Protein AF-T5A4X7-F1 (afdb_monomer_lite)

Sequence (182 aa):
MADYLKQHFFHAAPRDKLKDYVDLYEPAHVEGSPFRTGLLNELYPGFKRVAAILADVGFLQHPAVGPGEIGEGEGRVREDAGGRRRGAQELVVGTFHASDILFIFYGILPNKAMQSCRTYYFNFLHNLDPNKGVGGYAEWPRWRDGNRLMWFKSAFENEIIDDDFRGGALGWLEEHGDMLRI

Structure (mmCIF, N/CA/C/O backbone):
data_AF-T5A4X7-F1
#
_entry.id   AF-T5A4X7-F1
#
loop_
_atom_site.group_PDB
_atom_site.id
_atom_site.type_symbol
_atom_site.label_atom_id
_atom_site.label_alt_id
_atom_site.label_comp_id
_atom_site.label_asym_id
_atom_site.label_entity_id
_atom_site.label_seq_id
_atom_site.pdbx_PDB_ins_code
_atom_site.Cartn_x
_atom_site.Cartn_y
_atom_site.Cartn_z
_atom_site.occupancy
_atom_site.B_iso_or_equiv
_atom_site.auth_seq_id
_atom_site.auth_comp_id
_atom_site.auth_asym_id
_atom_site.auth_atom_id
_atom_site.pdbx_PDB_model_num
ATOM 1 N N . MET A 1 1 ? -13.416 1.697 16.207 1.00 93.81 1 MET A N 1
ATOM 2 C CA . MET A 1 1 ? -13.150 1.112 14.875 1.00 93.81 1 MET A CA 1
ATOM 3 C C . MET A 1 1 ? -13.935 -0.178 14.636 1.00 93.81 1 MET A C 1
ATOM 5 O O . MET A 1 1 ? -14.651 -0.218 13.652 1.00 93.81 1 MET A O 1
ATOM 9 N N . ALA A 1 2 ? -13.901 -1.185 15.521 1.00 96.12 2 ALA A N 1
ATOM 10 C CA . ALA A 1 2 ? -14.716 -2.404 15.350 1.00 96.12 2 ALA A CA 1
ATOM 11 C C . ALA A 1 2 ? -16.221 -2.113 15.158 1.00 96.12 2 ALA A C 1
ATOM 13 O O . ALA A 1 2 ? -16.843 -2.645 14.245 1.00 96.12 2 ALA A O 1
ATOM 14 N N . ASP A 1 3 ? -16.780 -1.194 15.956 1.00 96.62 3 ASP A N 1
ATOM 15 C CA . ASP A 1 3 ? -18.170 -0.739 15.799 1.00 96.62 3 ASP A CA 1
ATOM 16 C C . ASP A 1 3 ? -18.430 -0.092 14.433 1.00 96.62 3 ASP A C 1
ATOM 18 O O . ASP A 1 3 ? -19.435 -0.383 13.798 1.00 96.62 3 ASP A O 1
ATOM 22 N N . TYR A 1 4 ? -17.490 0.721 13.943 1.00 94.56 4 TYR A N 1
ATOM 23 C CA . TYR A 1 4 ? -17.582 1.377 12.636 1.00 94.56 4 TYR A CA 1
ATOM 24 C C . TYR A 1 4 ? -17.601 0.356 11.490 1.00 94.56 4 TYR A C 1
ATOM 26 O O . TYR A 1 4 ? -18.465 0.425 10.620 1.00 94.56 4 TYR A O 1
ATOM 34 N N . LEU A 1 5 ? -16.701 -0.635 11.525 1.00 94.75 5 LEU A N 1
ATOM 35 C CA . LEU A 1 5 ? -16.682 -1.723 10.544 1.00 94.75 5 LEU A CA 1
ATOM 36 C C . LEU A 1 5 ? -17.990 -2.514 10.566 1.00 94.75 5 LEU A C 1
ATOM 38 O O . LEU A 1 5 ? -18.572 -2.751 9.513 1.00 94.75 5 LEU A O 1
ATOM 42 N N . LYS A 1 6 ? -18.501 -2.863 11.751 1.00 95.75 6 LYS A N 1
ATOM 43 C CA . LYS A 1 6 ? -19.778 -3.575 11.883 1.00 95.75 6 LYS A CA 1
ATOM 44 C C . LYS A 1 6 ? -20.955 -2.764 11.341 1.00 95.75 6 LYS A C 1
ATOM 46 O O . LYS A 1 6 ? -21.873 -3.307 10.731 1.00 95.75 6 LYS A O 1
ATOM 51 N N . GLN A 1 7 ? -20.965 -1.466 11.620 1.00 95.69 7 GLN A N 1
ATOM 52 C CA . GLN A 1 7 ? -22.105 -0.607 11.332 1.00 95.69 7 GLN A CA 1
ATOM 53 C C . GLN A 1 7 ? -22.164 -0.151 9.873 1.00 95.69 7 GLN A C 1
ATOM 55 O O . GLN A 1 7 ? -23.248 0.206 9.426 1.00 95.69 7 GLN A O 1
ATOM 60 N N . HIS A 1 8 ? -21.047 -0.166 9.140 1.00 93.19 8 HIS A N 1
ATOM 61 C CA . HIS A 1 8 ? -20.981 0.389 7.781 1.00 93.19 8 HIS A CA 1
ATOM 62 C C . HIS A 1 8 ? -20.462 -0.566 6.703 1.00 93.19 8 HIS A C 1
ATOM 64 O O . HIS A 1 8 ? -20.661 -0.273 5.530 1.00 93.19 8 HIS A O 1
ATOM 70 N N . PHE A 1 9 ? -19.802 -1.664 7.076 1.00 91.31 9 PHE A N 1
ATOM 71 C CA . PHE A 1 9 ? -19.215 -2.609 6.121 1.00 91.31 9 PHE A CA 1
ATOM 72 C C . PHE A 1 9 ? -19.712 -4.028 6.389 1.00 91.31 9 PHE A C 1
ATOM 74 O O . PHE A 1 9 ? -20.445 -4.597 5.599 1.00 91.31 9 PHE A O 1
ATOM 81 N N . PHE A 1 10 ? -19.370 -4.594 7.543 1.00 93.69 10 PHE A N 1
ATOM 82 C CA . PHE A 1 10 ? -19.556 -6.015 7.825 1.00 93.69 10 PHE A CA 1
ATOM 83 C C . PHE A 1 10 ? -20.676 -6.232 8.839 1.00 93.69 10 PHE A C 1
ATOM 85 O O . PHE A 1 10 ? -20.444 -6.592 9.997 1.00 93.69 10 PHE A O 1
ATOM 92 N N . HIS A 1 11 ? -21.916 -6.000 8.412 1.00 93.06 11 HIS A N 1
ATOM 93 C CA . HIS A 1 11 ? -23.090 -6.073 9.288 1.00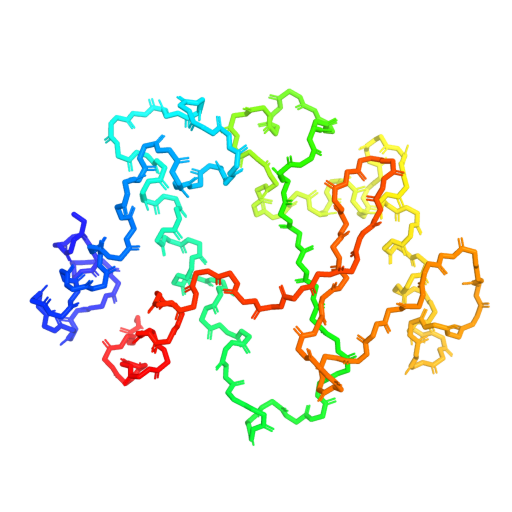 93.06 11 HIS A CA 1
ATOM 94 C C . HIS A 1 11 ? -23.240 -7.439 9.982 1.00 93.06 11 HIS A C 1
ATOM 96 O O . HIS A 1 11 ? -23.577 -7.504 11.173 1.00 93.06 11 HIS A O 1
ATOM 102 N N . ALA A 1 12 ? -22.929 -8.516 9.252 1.00 92.12 12 ALA A N 1
ATOM 103 C CA . ALA A 1 12 ? -23.010 -9.897 9.723 1.00 92.12 12 ALA A CA 1
ATOM 104 C C . ALA A 1 12 ? -21.845 -10.310 10.640 1.00 92.12 12 ALA A C 1
ATOM 106 O O . ALA A 1 12 ? -22.003 -11.239 11.432 1.00 92.12 12 ALA A O 1
ATOM 107 N N . ALA A 1 13 ? -20.701 -9.620 10.588 1.00 94.81 13 ALA A N 1
ATOM 108 C CA . ALA A 1 13 ? -19.533 -9.999 11.370 1.00 94.81 13 ALA A CA 1
ATOM 109 C C . ALA A 1 13 ? -19.761 -9.770 12.882 1.00 94.81 13 ALA A C 1
ATOM 111 O O . ALA A 1 13 ? -20.261 -8.708 13.299 1.00 94.81 13 ALA A O 1
ATOM 112 N N . PRO A 1 14 ? -19.395 -10.741 13.740 1.00 96.31 14 PRO A N 1
ATOM 113 C CA . PRO A 1 14 ? -19.364 -10.549 15.183 1.00 96.31 14 PRO A CA 1
ATOM 114 C C . PRO A 1 14 ? -18.414 -9.409 15.575 1.00 96.31 14 PRO A C 1
ATOM 116 O O . PRO A 1 14 ? -17.330 -9.242 15.013 1.00 96.31 14 PRO A O 1
ATOM 119 N N . ARG A 1 15 ? -18.832 -8.577 16.534 1.00 96.56 15 ARG A N 1
ATOM 120 C CA . ARG A 1 15 ? -18.072 -7.381 16.935 1.00 96.56 15 ARG A CA 1
ATOM 121 C C . ARG A 1 15 ? -16.721 -7.742 17.558 1.00 96.56 15 ARG A C 1
ATOM 123 O O . ARG A 1 15 ? -15.747 -7.030 17.348 1.00 96.56 15 ARG A O 1
ATOM 130 N N . ASP A 1 16 ? -16.688 -8.800 18.355 1.00 97.50 16 ASP A N 1
ATOM 131 C CA . ASP A 1 16 ? -15.488 -9.377 18.963 1.00 97.50 16 ASP A CA 1
ATOM 132 C C . ASP A 1 16 ? -14.472 -9.790 17.896 1.00 97.50 16 ASP A C 1
ATOM 134 O O . ASP A 1 16 ? -13.327 -9.361 17.966 1.00 97.50 16 ASP A O 1
ATOM 13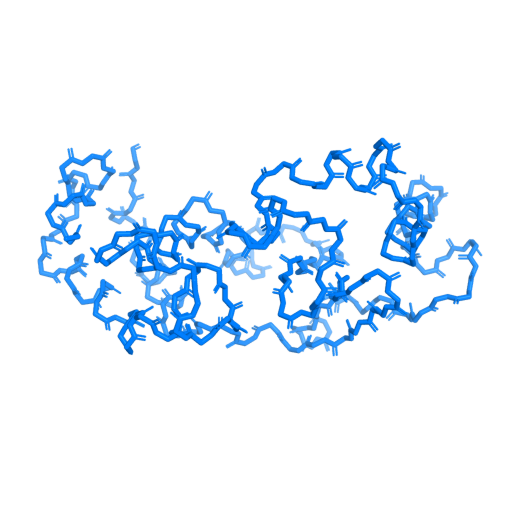8 N N . LYS A 1 17 ? -14.913 -10.464 16.830 1.00 96.44 17 LYS A N 1
ATOM 139 C CA . LYS A 1 17 ? -14.046 -10.796 15.694 1.00 96.44 17 LYS A CA 1
ATOM 140 C C . LYS A 1 17 ? -13.485 -9.556 15.005 1.00 96.44 17 LYS A C 1
ATOM 142 O O . LYS A 1 17 ? -12.284 -9.453 14.782 1.00 96.44 17 LYS A O 1
ATOM 147 N N . LEU A 1 18 ? -14.327 -8.561 14.737 1.00 96.50 18 LEU A N 1
ATOM 148 C CA . LEU A 1 18 ? -13.852 -7.292 14.179 1.00 96.50 18 LEU A CA 1
ATOM 149 C C . LEU A 1 18 ? -12.903 -6.546 15.125 1.00 96.50 18 LEU A C 1
ATOM 151 O O . LEU A 1 18 ? -12.060 -5.784 14.659 1.00 96.50 18 LEU A O 1
ATOM 155 N N . LYS A 1 19 ? -13.033 -6.732 16.442 1.00 97.31 19 LYS A N 1
ATOM 156 C CA . LYS A 1 19 ? -12.092 -6.184 17.419 1.00 97.31 19 LYS A CA 1
ATOM 157 C C . LYS A 1 19 ? -10.736 -6.883 17.315 1.00 97.31 19 LYS A C 1
ATOM 159 O O . LYS A 1 19 ? -9.743 -6.168 17.254 1.00 97.31 19 LYS A O 1
ATOM 164 N N . ASP A 1 20 ? -10.709 -8.213 17.229 1.00 96.50 20 ASP A N 1
ATOM 165 C CA . ASP A 1 20 ? -9.470 -8.984 17.048 1.00 96.50 20 ASP A CA 1
ATOM 166 C C . ASP A 1 20 ? -8.695 -8.484 15.824 1.00 96.50 20 ASP A C 1
ATOM 168 O O . ASP A 1 20 ? -7.512 -8.173 15.921 1.00 96.50 20 ASP A O 1
ATOM 172 N N . TYR A 1 21 ? -9.386 -8.293 14.697 1.00 95.50 21 TYR A N 1
ATOM 173 C CA . TYR A 1 21 ? -8.795 -7.727 13.484 1.00 95.50 21 TYR A CA 1
ATOM 174 C C . TYR A 1 21 ? -8.245 -6.314 13.687 1.00 95.50 21 TYR A C 1
ATOM 176 O O . TYR A 1 21 ? -7.117 -5.997 13.322 1.00 95.50 21 TYR A O 1
ATOM 184 N N . VAL A 1 22 ? -9.051 -5.441 14.290 1.00 96.12 22 VAL A N 1
ATOM 185 C CA . VAL A 1 22 ? -8.698 -4.042 14.540 1.00 96.12 22 VAL A CA 1
ATOM 186 C C . VAL A 1 22 ? -7.464 -3.921 15.439 1.00 96.12 22 VAL A C 1
ATOM 188 O O . VAL A 1 22 ? -6.692 -2.972 15.273 1.00 96.12 22 VAL A O 1
ATOM 191 N N . ASP A 1 23 ? -7.264 -4.847 16.375 1.00 96.31 23 ASP A N 1
ATOM 192 C CA . ASP A 1 23 ? -6.128 -4.867 17.303 1.00 96.31 23 ASP A CA 1
ATOM 193 C C . ASP A 1 23 ? -4.797 -5.247 16.629 1.00 96.31 23 ASP A C 1
ATOM 195 O O . ASP A 1 23 ? -3.742 -4.871 17.137 1.00 96.31 23 ASP A O 1
ATOM 199 N N . LEU A 1 24 ? -4.823 -5.871 15.444 1.00 95.81 24 LEU A N 1
ATOM 200 C CA . LEU A 1 24 ? -3.622 -6.185 14.647 1.00 95.81 24 LEU A CA 1
ATOM 201 C C . LEU A 1 24 ? -2.917 -4.942 14.074 1.00 95.81 24 LEU A C 1
ATOM 203 O O . LEU A 1 24 ? -1.846 -5.057 13.487 1.00 95.81 24 LEU A O 1
ATOM 207 N N . TYR A 1 25 ? -3.511 -3.757 14.235 1.00 94.88 25 TYR A N 1
ATOM 208 C CA . TYR A 1 25 ? -2.992 -2.485 13.726 1.00 94.88 25 TYR A CA 1
ATOM 209 C C . TYR A 1 25 ? -2.321 -1.621 14.802 1.00 94.88 25 TYR A C 1
ATOM 211 O O . TYR A 1 25 ? -2.130 -0.428 14.576 1.00 94.88 25 TYR A O 1
ATOM 219 N N . GLU A 1 26 ? -2.003 -2.165 15.978 1.00 93.94 26 GLU A N 1
ATOM 220 C CA . GLU A 1 26 ? -1.300 -1.429 17.036 1.00 93.94 26 GLU A CA 1
ATOM 221 C C . GLU A 1 26 ? 0.220 -1.685 17.026 1.00 93.94 26 GLU A C 1
ATOM 223 O O . GLU A 1 26 ? 0.615 -2.841 16.893 1.00 93.94 26 GLU A O 1
ATOM 228 N N . PRO A 1 27 ? 1.079 -0.662 17.252 1.00 93.44 27 PRO A N 1
ATOM 229 C CA . PRO A 1 27 ? 0.760 0.741 17.547 1.00 93.44 27 PRO A CA 1
ATOM 230 C C . PRO A 1 27 ? 0.487 1.591 16.289 1.00 93.44 27 PRO A C 1
ATOM 232 O O . PRO A 1 27 ? 1.393 2.004 15.557 1.00 93.44 27 PRO A O 1
ATOM 235 N N . ALA A 1 28 ? -0.775 1.980 16.090 1.00 89.06 28 ALA A N 1
ATOM 236 C CA . ALA A 1 28 ? -1.215 2.536 14.806 1.00 89.06 28 ALA A CA 1
ATOM 237 C C . ALA A 1 28 ? -0.646 3.926 14.471 1.00 89.06 28 ALA A C 1
ATOM 239 O O . ALA A 1 28 ? -0.495 4.286 13.305 1.00 89.06 28 ALA A O 1
ATOM 240 N N . HIS A 1 29 ? -0.326 4.717 15.494 1.00 87.62 29 HIS A N 1
ATOM 241 C CA . HIS A 1 29 ? 0.199 6.077 15.346 1.00 87.62 29 HIS A CA 1
ATOM 242 C C . HIS A 1 29 ? 1.609 6.107 14.725 1.00 87.62 29 HIS A C 1
ATOM 244 O O . HIS A 1 29 ? 2.022 7.123 14.170 1.00 87.62 29 HIS A O 1
ATOM 250 N N . VAL A 1 30 ? 2.342 4.988 14.766 1.00 89.94 30 VAL A N 1
ATOM 251 C CA . VAL A 1 30 ? 3.646 4.831 14.099 1.00 89.94 30 VAL A CA 1
ATOM 252 C C . VAL A 1 30 ? 3.511 3.959 12.852 1.00 89.94 30 VAL A C 1
ATOM 254 O O . VAL A 1 30 ? 4.053 4.313 11.802 1.00 89.94 30 VAL A O 1
ATOM 257 N N . GLU A 1 31 ? 2.749 2.867 12.943 1.00 90.12 31 GLU A N 1
ATOM 258 C CA . GLU A 1 31 ? 2.715 1.807 11.925 1.00 90.12 31 GLU A CA 1
ATOM 259 C C . GLU A 1 31 ? 1.561 1.910 10.919 1.00 90.12 31 GLU A C 1
ATOM 261 O O . GLU A 1 31 ? 1.569 1.210 9.910 1.00 90.12 31 GLU A O 1
ATOM 266 N N . GLY A 1 32 ? 0.581 2.788 11.144 1.00 91.44 32 GLY A N 1
ATOM 267 C CA . GLY A 1 32 ? -0.559 2.964 10.242 1.00 91.44 32 GLY A CA 1
ATOM 268 C C . GLY A 1 32 ? -0.226 3.720 8.949 1.00 91.44 32 GLY A C 1
ATOM 269 O O . GLY A 1 32 ? 0.911 4.133 8.717 1.00 91.44 32 GLY A O 1
ATOM 270 N N . SER A 1 33 ? -1.243 3.936 8.110 1.00 92.25 33 SER A N 1
ATOM 271 C CA . SER A 1 33 ? -1.107 4.572 6.794 1.00 92.25 33 SER A CA 1
ATOM 272 C C . SER A 1 33 ? -1.259 6.101 6.875 1.00 92.25 33 SER A C 1
ATOM 274 O O . SER A 1 33 ? -2.228 6.549 7.478 1.00 92.25 33 SER A O 1
ATOM 276 N N . PRO A 1 34 ? -0.385 6.930 6.273 1.00 92.06 34 PRO A N 1
ATOM 277 C CA . PRO A 1 34 ? 0.691 6.558 5.356 1.00 92.06 34 PRO A CA 1
ATOM 278 C C . PRO A 1 34 ? 1.802 5.754 6.032 1.00 92.06 34 PRO A C 1
ATOM 280 O O . PRO A 1 34 ? 2.338 6.150 7.067 1.00 92.06 34 PRO A O 1
ATOM 283 N N . PHE A 1 35 ? 2.128 4.602 5.447 1.00 89.25 35 PHE A N 1
ATOM 284 C CA . PHE A 1 35 ? 3.064 3.657 6.044 1.00 89.25 35 PHE A CA 1
ATOM 285 C C . PHE A 1 35 ? 4.487 4.220 6.048 1.00 89.25 35 PHE A C 1
ATOM 287 O O . PHE A 1 35 ? 4.869 5.005 5.182 1.00 89.25 35 PHE A O 1
ATOM 294 N N . ARG A 1 36 ? 5.302 3.781 7.016 1.00 86.75 36 ARG A N 1
ATOM 295 C CA . ARG A 1 36 ? 6.724 4.163 7.134 1.00 86.75 36 ARG A CA 1
ATOM 296 C C . ARG A 1 36 ? 6.954 5.684 7.267 1.00 86.75 36 ARG A C 1
ATOM 298 O O . ARG A 1 36 ? 8.029 6.175 6.934 1.00 86.75 36 ARG A O 1
ATOM 305 N N . THR A 1 37 ? 5.985 6.429 7.814 1.00 88.38 37 THR A N 1
ATOM 306 C CA . THR A 1 37 ? 6.128 7.868 8.134 1.00 88.38 37 THR A CA 1
ATOM 307 C C . THR A 1 37 ? 6.381 8.164 9.614 1.00 88.38 37 THR A C 1
ATOM 309 O O . THR A 1 37 ? 6.500 9.329 9.999 1.00 88.38 37 THR A O 1
ATOM 312 N N . GLY A 1 38 ? 6.474 7.133 10.460 1.00 88.25 38 GLY A N 1
ATOM 313 C CA . GLY A 1 38 ? 6.608 7.303 11.906 1.00 88.25 38 GLY A CA 1
ATOM 314 C C . GLY A 1 38 ? 5.447 8.121 12.475 1.00 88.25 38 GLY A C 1
ATOM 315 O O . GLY A 1 38 ? 4.303 7.907 12.094 1.00 88.25 38 GLY A O 1
ATOM 316 N N . LEU A 1 39 ? 5.739 9.098 13.335 1.00 90.81 39 LEU A N 1
ATOM 317 C CA . LEU A 1 39 ? 4.729 9.970 13.958 1.00 90.81 39 LEU A CA 1
ATOM 318 C C . LEU A 1 39 ? 4.125 11.028 13.014 1.00 90.81 39 LEU A C 1
ATOM 320 O O . LEU A 1 39 ? 3.265 11.803 13.427 1.00 90.81 39 LEU A O 1
ATOM 324 N N . LEU A 1 40 ? 4.597 11.122 11.769 1.00 89.69 40 LEU A N 1
ATOM 325 C CA . LEU A 1 40 ? 4.086 12.102 10.814 1.00 89.69 40 LEU A CA 1
ATOM 326 C C . LEU A 1 40 ? 2.759 11.636 10.207 1.00 89.69 40 LEU A C 1
ATOM 328 O O . LEU A 1 40 ? 2.541 10.438 10.010 1.00 89.69 40 LEU A O 1
ATOM 332 N N . ASN A 1 41 ? 1.947 12.614 9.799 1.00 89.06 41 ASN A N 1
ATOM 333 C CA . ASN A 1 41 ? 0.707 12.442 9.032 1.00 89.06 41 ASN A CA 1
ATOM 334 C C . ASN A 1 41 ? -0.479 11.852 9.804 1.00 89.06 41 ASN A C 1
ATOM 336 O O . ASN A 1 41 ? -1.399 11.306 9.204 1.00 89.06 41 ASN A O 1
ATOM 340 N N . GLU A 1 42 ? -0.504 12.023 11.123 1.00 90.69 42 GLU A N 1
ATOM 341 C CA . GLU A 1 42 ? -1.692 11.784 11.944 1.00 90.69 42 GLU A CA 1
ATOM 342 C C . GLU A 1 42 ? -2.654 12.986 11.826 1.00 90.69 42 GLU A C 1
ATOM 344 O O . GLU A 1 42 ? -2.574 13.936 12.602 1.00 90.69 42 GLU A O 1
ATOM 349 N N . LEU A 1 43 ? -3.540 12.987 10.821 1.00 90.75 43 LEU A N 1
ATOM 350 C CA . LEU A 1 43 ? -4.460 14.115 10.572 1.00 90.75 43 LEU A CA 1
ATOM 351 C C . LEU A 1 43 ? -5.419 14.397 11.739 1.00 90.75 43 LEU A C 1
ATOM 353 O O . LEU A 1 43 ? -5.789 15.542 11.991 1.00 90.75 43 LEU A O 1
ATOM 357 N N . TYR A 1 44 ? -5.826 13.342 12.435 1.00 92.25 44 TYR A N 1
ATOM 358 C CA . TYR A 1 44 ? -6.597 13.357 13.672 1.00 92.25 44 TYR A CA 1
ATOM 359 C C . TYR A 1 44 ? -6.262 12.081 14.457 1.00 92.25 44 TYR A C 1
ATOM 361 O O . TYR A 1 44 ? -5.807 11.118 13.840 1.00 92.25 44 TYR A O 1
ATOM 369 N N . PRO A 1 45 ? -6.503 12.017 15.781 1.00 93.56 45 PRO A N 1
ATOM 370 C CA . PRO A 1 45 ? -6.201 10.823 16.569 1.00 93.56 45 PRO A CA 1
ATOM 371 C C . PRO A 1 45 ? -6.883 9.559 16.014 1.00 93.56 45 PRO A C 1
ATOM 373 O O . PRO A 1 45 ? -8.109 9.449 16.021 1.00 93.56 45 PRO A O 1
ATOM 376 N N . GLY A 1 46 ? -6.087 8.600 15.542 1.00 92.62 46 GLY A N 1
ATOM 377 C CA . GLY A 1 46 ? -6.538 7.347 14.937 1.00 92.62 46 GLY A CA 1
ATOM 378 C C . GLY A 1 46 ? -6.649 7.375 13.409 1.00 92.62 46 GLY A C 1
ATOM 379 O O . GLY A 1 46 ? -7.029 6.355 12.830 1.00 92.62 46 GLY A O 1
ATOM 380 N N . PHE A 1 47 ? -6.315 8.485 12.742 1.00 94.00 47 PHE A N 1
ATOM 381 C CA . PHE A 1 47 ? -6.351 8.604 11.282 1.00 94.00 47 PHE A CA 1
ATOM 382 C C . PHE A 1 47 ? -5.543 7.494 10.617 1.00 94.00 47 PHE A C 1
ATOM 384 O O . PHE A 1 47 ? -6.069 6.784 9.757 1.00 94.00 47 PHE A O 1
ATOM 391 N N . LYS A 1 48 ? -4.300 7.282 11.065 1.00 94.44 48 LYS A N 1
ATOM 392 C CA . LYS A 1 48 ? -3.417 6.307 10.424 1.00 94.44 48 LYS A CA 1
ATOM 393 C C . LYS A 1 48 ? -3.918 4.873 10.555 1.00 94.44 48 LYS A C 1
ATOM 395 O O . LYS A 1 48 ? -3.759 4.067 9.635 1.00 94.44 48 LYS A O 1
ATOM 400 N N . ARG A 1 49 ? -4.581 4.570 11.675 1.00 95.44 49 ARG A N 1
ATOM 401 C CA . ARG A 1 49 ? -5.243 3.283 11.916 1.00 95.44 49 ARG A CA 1
ATOM 402 C C . ARG A 1 49 ? -6.387 3.056 10.940 1.00 95.44 49 ARG A C 1
ATOM 404 O O . ARG A 1 49 ? -6.455 2.013 10.300 1.00 95.44 49 ARG A O 1
ATOM 411 N N . VAL A 1 50 ? -7.287 4.034 10.837 1.00 95.06 50 VAL A N 1
ATOM 412 C CA . VAL A 1 50 ? -8.461 3.957 9.958 1.00 95.06 50 VAL A CA 1
ATOM 413 C C . VAL A 1 50 ? -8.012 3.814 8.506 1.00 95.06 50 VAL A C 1
ATOM 415 O O . VAL A 1 50 ? -8.501 2.930 7.812 1.00 95.06 50 VAL A O 1
ATOM 418 N N . ALA A 1 51 ? -7.041 4.620 8.070 1.00 94.00 51 ALA A N 1
ATOM 419 C CA . ALA A 1 51 ? -6.503 4.559 6.716 1.00 94.00 51 ALA A CA 1
ATOM 420 C C . ALA A 1 51 ? -5.877 3.192 6.392 1.00 94.00 51 ALA A C 1
ATOM 422 O O . ALA A 1 51 ? -6.141 2.650 5.322 1.00 94.00 51 ALA A O 1
ATOM 423 N N . ALA A 1 52 ? -5.095 2.609 7.311 1.00 93.75 52 ALA A N 1
ATOM 424 C CA . ALA A 1 52 ? -4.506 1.281 7.119 1.00 93.75 52 ALA A CA 1
ATOM 425 C C . ALA A 1 52 ? -5.577 0.184 7.016 1.00 93.75 52 ALA A C 1
ATOM 427 O O . ALA A 1 52 ? -5.559 -0.604 6.076 1.00 93.75 52 ALA A O 1
ATOM 428 N N . ILE A 1 53 ? -6.545 0.178 7.938 1.00 94.19 53 ILE A N 1
ATOM 429 C CA . ILE A 1 53 ? -7.616 -0.825 7.966 1.00 94.19 53 ILE A CA 1
ATOM 430 C C . ILE A 1 53 ? -8.486 -0.755 6.709 1.00 94.19 53 ILE A C 1
ATOM 432 O O . ILE A 1 53 ? -8.803 -1.789 6.129 1.00 94.19 53 ILE A O 1
ATOM 436 N N . LEU A 1 54 ? -8.892 0.449 6.291 1.00 91.69 54 LEU A N 1
ATOM 437 C CA . LEU A 1 54 ? -9.738 0.619 5.109 1.00 91.69 54 LEU A CA 1
ATOM 438 C C . LEU A 1 54 ? -8.992 0.279 3.816 1.00 91.69 54 LEU A C 1
ATOM 440 O O . LEU A 1 54 ? -9.601 -0.275 2.905 1.00 91.69 54 LEU A O 1
ATOM 444 N N . ALA A 1 55 ? -7.690 0.574 3.737 1.00 88.50 55 ALA A N 1
ATOM 445 C CA . ALA A 1 55 ? -6.867 0.161 2.606 1.00 88.50 55 ALA A CA 1
ATOM 446 C C . ALA A 1 55 ? -6.767 -1.368 2.519 1.00 88.50 55 ALA A C 1
ATOM 448 O O . ALA A 1 55 ? -6.957 -1.933 1.441 1.00 88.50 55 ALA A O 1
ATOM 449 N N . ASP A 1 56 ? -6.525 -2.035 3.650 1.00 88.25 56 ASP A N 1
ATOM 450 C CA . ASP A 1 56 ? -6.387 -3.486 3.669 1.00 88.25 56 ASP A CA 1
ATOM 451 C C . ASP A 1 56 ? -7.716 -4.181 3.337 1.00 88.25 56 ASP A C 1
ATOM 453 O O . ASP A 1 56 ? -7.754 -5.055 2.472 1.00 88.25 56 ASP A O 1
ATOM 457 N N . VAL A 1 57 ? -8.824 -3.712 3.923 1.00 86.06 57 VAL A N 1
ATOM 458 C CA . VAL A 1 57 ? -10.175 -4.207 3.625 1.00 86.06 57 VAL A CA 1
ATOM 459 C C . VAL A 1 57 ? -10.580 -3.971 2.169 1.00 86.06 57 VAL A C 1
ATOM 461 O O . VAL A 1 57 ? -11.072 -4.885 1.519 1.00 86.06 57 VAL A O 1
ATOM 464 N N . GLY A 1 58 ? -10.409 -2.750 1.659 1.00 80.06 58 GLY A N 1
ATOM 465 C CA . GLY A 1 58 ? -10.956 -2.359 0.358 1.00 80.06 58 GLY A CA 1
ATOM 466 C C . GLY A 1 58 ? -10.108 -2.770 -0.843 1.00 80.06 58 GLY A C 1
ATOM 467 O O . GLY A 1 58 ? -10.639 -2.878 -1.945 1.00 80.06 58 GLY A O 1
ATOM 468 N N . PHE A 1 59 ? -8.798 -2.973 -0.661 1.00 74.00 59 PHE A N 1
ATOM 469 C CA . PHE A 1 59 ? -7.875 -3.176 -1.783 1.00 74.00 59 PHE A CA 1
ATOM 470 C C . PHE A 1 59 ? -6.920 -4.357 -1.610 1.00 74.00 59 PHE A C 1
ATOM 472 O O . PHE A 1 59 ? -6.536 -4.956 -2.614 1.00 74.00 59 PHE A O 1
ATOM 479 N N . LEU A 1 60 ? -6.543 -4.732 -0.383 1.00 64.69 60 LEU A N 1
ATOM 480 C CA . LEU A 1 60 ? -5.582 -5.824 -0.160 1.00 64.69 60 LEU A CA 1
ATOM 481 C C . LEU A 1 60 ? -6.228 -7.163 0.215 1.00 64.69 60 LEU A C 1
ATOM 483 O O . LEU A 1 60 ? -5.528 -8.171 0.204 1.00 64.69 60 LEU A O 1
ATOM 487 N N . GLN A 1 61 ? -7.549 -7.217 0.419 1.00 54.75 61 GLN A N 1
ATOM 488 C CA . GLN A 1 61 ? -8.295 -8.487 0.455 1.00 54.75 61 GLN A CA 1
ATOM 489 C C . GLN A 1 61 ? -8.260 -9.232 -0.888 1.00 54.75 61 GLN A C 1
ATOM 491 O O . GLN A 1 61 ? -8.374 -10.452 -0.921 1.00 54.75 61 GLN A O 1
ATOM 496 N N . HIS A 1 62 ? -8.096 -8.521 -2.008 1.00 47.59 62 HIS A N 1
ATOM 497 C CA . HIS A 1 62 ? -8.288 -9.098 -3.340 1.00 47.59 62 HIS A CA 1
ATOM 498 C C . HIS A 1 62 ? -7.062 -9.761 -3.986 1.00 47.59 62 HIS A C 1
ATOM 500 O O . HIS A 1 62 ? -7.269 -10.668 -4.790 1.00 47.59 62 HIS A O 1
ATOM 506 N N . PRO A 1 63 ? -5.802 -9.417 -3.661 1.00 48.84 63 PRO A N 1
ATOM 507 C CA . PRO A 1 63 ? -4.682 -10.247 -4.073 1.00 48.84 63 PRO A CA 1
ATOM 508 C C . PRO A 1 63 ? -4.481 -11.460 -3.155 1.00 48.84 63 PRO A C 1
ATOM 510 O O . PRO A 1 63 ? -3.980 -12.458 -3.633 1.00 48.84 63 PRO A O 1
ATOM 513 N N . ALA A 1 64 ? -4.907 -11.462 -1.891 1.00 42.31 64 ALA A N 1
ATOM 514 C CA . ALA A 1 64 ? -4.718 -12.586 -0.955 1.00 42.31 64 ALA A CA 1
ATOM 515 C C . ALA A 1 64 ? -5.602 -13.831 -1.228 1.00 42.31 64 ALA A C 1
ATOM 517 O O . ALA A 1 64 ? -5.557 -14.819 -0.502 1.00 42.31 64 ALA A O 1
ATOM 518 N N . VAL A 1 65 ? -6.386 -13.830 -2.309 1.00 38.88 65 VAL A N 1
ATOM 519 C CA . VAL A 1 65 ? -7.032 -15.051 -2.793 1.00 38.88 65 VAL A CA 1
ATOM 520 C C . VAL A 1 65 ? -5.924 -16.021 -3.204 1.00 38.88 65 VAL A C 1
ATOM 522 O O . VAL A 1 65 ? -5.084 -15.700 -4.047 1.00 38.88 65 VAL A O 1
ATOM 525 N N . GLY A 1 66 ? -5.869 -17.178 -2.546 1.00 36.41 66 GLY A 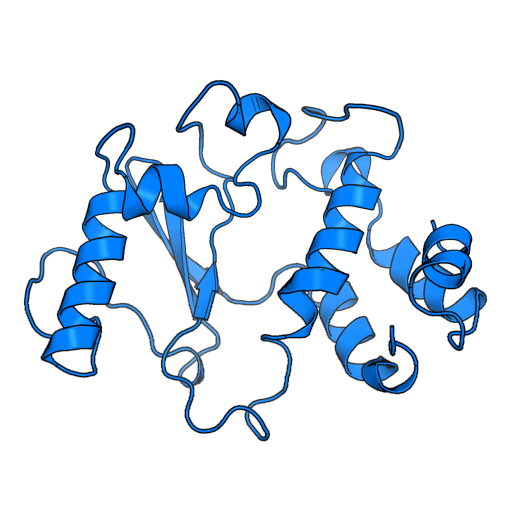N 1
ATOM 526 C CA . GLY A 1 66 ? -4.798 -18.149 -2.724 1.00 36.41 66 GLY A CA 1
ATOM 527 C C . GLY A 1 66 ? -4.569 -18.546 -4.193 1.00 36.41 66 GLY A C 1
ATOM 528 O O . GLY A 1 66 ? -5.434 -18.344 -5.051 1.00 36.41 66 GLY A O 1
ATOM 529 N N . PRO A 1 67 ? -3.426 -19.184 -4.500 1.00 40.12 67 PRO A N 1
ATOM 530 C CA . PRO A 1 67 ? -3.041 -19.587 -5.859 1.00 40.12 67 PRO A CA 1
ATOM 531 C C . PRO A 1 67 ? -4.048 -20.497 -6.601 1.00 40.12 67 PRO A C 1
ATOM 533 O O . PRO A 1 67 ? -3.810 -20.833 -7.756 1.00 40.12 67 PRO A O 1
ATOM 536 N N . GLY A 1 68 ? -5.147 -20.915 -5.960 1.00 36.03 68 GLY A N 1
ATOM 537 C CA . GLY A 1 68 ? -6.179 -21.779 -6.533 1.00 36.03 68 GLY A CA 1
ATOM 538 C C . GLY A 1 68 ? -7.333 -21.075 -7.259 1.00 36.03 68 GLY A C 1
ATOM 539 O O . GLY A 1 68 ? -7.967 -21.727 -8.083 1.00 36.03 68 GLY A O 1
ATOM 540 N N . GLU A 1 69 ? -7.621 -19.791 -7.000 1.00 42.94 69 GLU A N 1
ATOM 541 C CA . GLU A 1 69 ? -8.805 -19.119 -7.59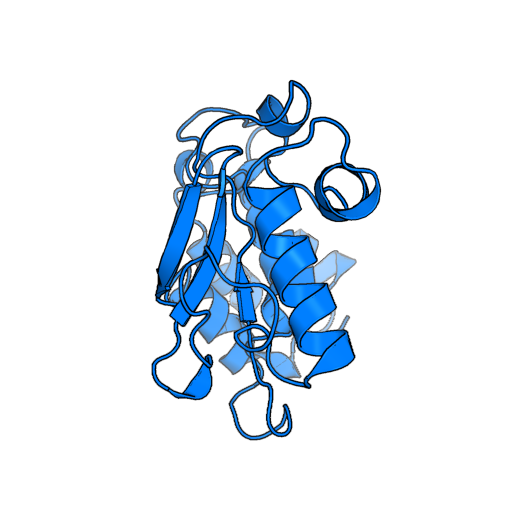1 1.00 42.94 69 GLU A CA 1
ATOM 542 C C . GLU A 1 69 ? -8.462 -17.979 -8.562 1.00 42.94 69 GLU A C 1
ATOM 544 O O . GLU A 1 69 ? -9.221 -17.703 -9.491 1.00 42.94 69 GLU A O 1
ATOM 549 N N . ILE A 1 70 ? -7.288 -17.360 -8.421 1.00 44.34 70 ILE A N 1
ATOM 550 C CA . ILE A 1 70 ? -6.709 -16.489 -9.449 1.00 44.34 70 ILE A CA 1
ATOM 551 C C . ILE A 1 70 ? -5.935 -17.364 -10.430 1.00 44.34 70 ILE A C 1
ATOM 553 O O . ILE A 1 70 ? -4.773 -17.699 -10.203 1.00 44.34 70 ILE A O 1
ATOM 557 N N . GLY A 1 71 ? -6.599 -17.759 -11.517 1.00 38.59 71 GLY A N 1
ATOM 558 C CA . GLY A 1 71 ? -5.949 -18.439 -12.632 1.00 38.59 71 GLY A CA 1
ATOM 559 C C . GLY A 1 71 ? -4.660 -17.716 -13.030 1.00 38.59 71 GLY A C 1
ATOM 560 O O . GLY A 1 71 ? -4.682 -16.521 -13.297 1.00 38.59 71 GLY A O 1
ATOM 561 N N . GLU A 1 72 ? -3.546 -18.448 -13.009 1.00 39.91 72 GLU A N 1
ATOM 562 C CA . GLU A 1 72 ? -2.286 -18.134 -13.699 1.00 39.91 72 GLU A CA 1
ATOM 563 C C . GLU A 1 72 ? -1.826 -16.655 -13.662 1.00 39.91 72 GLU A C 1
ATOM 565 O O . GLU A 1 72 ? -1.345 -16.122 -14.656 1.00 39.91 72 GLU A O 1
ATOM 570 N N . GLY A 1 73 ? -1.955 -15.961 -12.525 1.00 41.62 73 GLY A N 1
ATOM 571 C CA . GLY A 1 73 ? -1.589 -14.541 -12.420 1.00 41.62 73 GLY A CA 1
ATOM 572 C C . GLY A 1 73 ? -0.075 -14.289 -12.506 1.00 41.62 73 GLY A C 1
ATOM 573 O O . GLY A 1 73 ? 0.690 -14.757 -11.660 1.00 41.62 73 GLY A O 1
ATOM 574 N N . GLU A 1 74 ? 0.363 -13.512 -13.503 1.00 46.00 74 GLU A N 1
ATOM 575 C CA . GLU A 1 74 ? 1.783 -13.310 -13.853 1.00 46.00 74 GLU A CA 1
ATOM 576 C C . GLU A 1 74 ? 2.520 -12.183 -13.104 1.00 46.00 74 GLU A C 1
ATOM 578 O O . GLU A 1 74 ? 3.729 -12.026 -13.274 1.00 46.00 74 GLU A O 1
ATOM 583 N N . GLY A 1 75 ? 1.882 -11.434 -12.205 1.00 45.25 75 GLY A N 1
ATOM 584 C CA . GLY A 1 75 ? 2.608 -10.425 -11.432 1.00 45.25 75 GLY A CA 1
ATOM 585 C C . GLY A 1 75 ? 1.744 -9.671 -10.438 1.00 45.25 75 GLY A C 1
ATOM 586 O O . GLY A 1 75 ? 0.628 -9.265 -10.748 1.00 45.25 75 GLY A O 1
ATOM 587 N N . ARG A 1 76 ? 2.286 -9.453 -9.239 1.00 50.59 76 ARG A N 1
ATOM 588 C CA . ARG A 1 76 ? 1.738 -8.512 -8.260 1.00 50.59 76 ARG A CA 1
ATOM 589 C C . ARG A 1 76 ? 2.641 -7.283 -8.172 1.00 50.59 76 ARG A C 1
ATOM 591 O O . ARG A 1 76 ? 3.868 -7.393 -8.253 1.00 50.59 76 ARG A O 1
ATOM 598 N N . VAL A 1 77 ? 2.019 -6.118 -8.009 1.00 47.81 77 VAL A N 1
ATOM 599 C CA . VAL A 1 77 ? 2.690 -4.824 -7.833 1.00 47.81 77 VAL A CA 1
ATOM 600 C C . VAL A 1 77 ? 2.450 -4.341 -6.415 1.00 47.81 77 VAL A C 1
ATOM 602 O O . VAL A 1 77 ? 1.312 -4.354 -5.950 1.00 47.81 77 VAL A O 1
ATOM 605 N N . ARG A 1 78 ? 3.498 -3.833 -5.762 1.00 45.91 78 ARG A N 1
ATOM 606 C CA . ARG A 1 78 ? 3.329 -2.956 -4.603 1.00 45.91 78 ARG A CA 1
ATOM 607 C C . ARG A 1 78 ? 3.662 -1.534 -5.004 1.00 45.91 78 ARG A C 1
ATOM 609 O O . ARG A 1 78 ? 4.779 -1.239 -5.425 1.00 45.91 78 ARG A O 1
ATOM 616 N N . GLU A 1 79 ? 2.729 -0.629 -4.769 1.00 49.22 79 GLU A N 1
ATOM 617 C CA . GLU A 1 79 ? 3.018 0.797 -4.729 1.00 49.22 79 GLU A CA 1
ATOM 618 C C . GLU A 1 79 ? 2.866 1.269 -3.289 1.00 49.22 79 GLU A C 1
ATOM 620 O O . GLU A 1 79 ? 1.766 1.475 -2.794 1.00 49.22 79 GLU A O 1
ATOM 625 N N . ASP A 1 80 ? 3.976 1.390 -2.569 1.00 48.50 80 ASP A N 1
ATOM 626 C CA . ASP A 1 80 ? 3.940 1.848 -1.181 1.00 48.50 80 ASP A CA 1
ATOM 627 C C . ASP A 1 80 ? 5.043 2.893 -0.968 1.00 48.50 80 ASP A C 1
ATOM 629 O O . ASP A 1 80 ? 6.225 2.565 -0.973 1.00 48.50 80 ASP A O 1
ATOM 633 N N . ALA A 1 81 ? 4.719 4.179 -0.831 1.00 37.41 81 ALA A N 1
ATOM 634 C CA . ALA A 1 81 ? 5.741 5.208 -0.615 1.00 37.41 81 ALA A CA 1
ATOM 635 C C . ALA A 1 81 ? 6.236 5.203 0.837 1.00 37.41 81 ALA A C 1
ATOM 637 O O . ALA A 1 81 ? 5.862 6.038 1.649 1.00 37.41 81 ALA A O 1
ATOM 638 N N . GLY A 1 82 ? 7.172 4.306 1.132 1.00 34.78 82 GLY A N 1
ATOM 639 C CA . GLY A 1 82 ? 8.126 4.511 2.228 1.00 34.78 82 GLY A CA 1
ATOM 640 C C . GLY A 1 82 ? 9.353 5.308 1.791 1.00 34.78 82 GLY A C 1
ATOM 641 O O . GLY A 1 82 ? 10.205 5.635 2.609 1.00 34.78 82 GLY A O 1
ATOM 642 N N . GLY A 1 83 ? 9.470 5.605 0.495 1.00 37.72 83 GLY A N 1
ATOM 643 C CA . GLY A 1 83 ? 10.629 6.245 -0.109 1.00 37.72 83 GLY A CA 1
ATOM 644 C C . GLY A 1 83 ? 10.279 7.600 -0.708 1.00 37.72 83 GLY A C 1
ATOM 645 O O . GLY A 1 83 ? 9.956 7.702 -1.880 1.00 37.72 83 GLY A O 1
ATOM 646 N N . ARG A 1 84 ? 10.361 8.643 0.120 1.00 40.28 84 ARG A N 1
ATOM 647 C CA . ARG A 1 84 ? 10.541 10.065 -0.231 1.00 40.28 84 ARG A CA 1
ATOM 648 C C . ARG A 1 84 ? 9.966 10.557 -1.589 1.00 40.28 84 ARG A C 1
ATOM 650 O O . ARG A 1 84 ? 10.667 10.594 -2.592 1.00 40.28 84 ARG A O 1
ATOM 657 N N . ARG A 1 85 ? 8.767 11.151 -1.487 1.00 51.12 85 ARG A N 1
ATOM 658 C CA . ARG A 1 85 ? 8.307 12.439 -2.071 1.00 51.12 85 ARG A CA 1
ATOM 659 C C . ARG A 1 85 ? 8.363 12.601 -3.606 1.00 51.12 85 ARG A C 1
ATOM 661 O O . ARG A 1 85 ? 9.375 13.042 -4.144 1.00 51.12 85 ARG A O 1
ATOM 668 N N . ARG A 1 86 ? 7.217 12.432 -4.271 1.00 50.72 86 ARG A N 1
ATOM 669 C CA . ARG A 1 86 ? 6.889 12.928 -5.625 1.00 50.72 86 ARG A CA 1
ATOM 670 C C . ARG A 1 86 ? 6.068 14.232 -5.612 1.00 50.72 86 ARG A C 1
ATOM 672 O O . ARG A 1 86 ? 5.975 14.885 -6.644 1.00 50.72 86 ARG A O 1
ATOM 679 N N . GLY A 1 87 ? 5.537 14.681 -4.466 1.00 46.91 87 GLY A N 1
ATOM 680 C CA . GLY A 1 87 ? 4.841 15.978 -4.357 1.00 46.91 87 GLY A CA 1
ATOM 681 C C . GLY A 1 87 ? 4.381 16.368 -2.943 1.00 46.91 87 GLY A C 1
ATOM 682 O O . GLY A 1 87 ? 4.503 15.591 -2.000 1.00 46.91 87 GLY A O 1
ATOM 683 N N . ALA A 1 88 ? 3.844 17.587 -2.785 1.00 47.47 88 ALA A N 1
ATOM 684 C CA . ALA A 1 88 ? 3.366 18.117 -1.496 1.00 47.47 88 ALA A CA 1
ATOM 685 C C . ALA A 1 88 ? 2.097 17.413 -0.968 1.00 47.47 88 ALA A C 1
ATOM 687 O O . ALA A 1 88 ? 1.905 17.331 0.239 1.00 47.47 88 ALA A O 1
ATOM 688 N N . GLN A 1 89 ? 1.254 16.873 -1.854 1.00 48.75 89 GLN A N 1
ATOM 689 C CA . GLN A 1 89 ? 0.049 16.114 -1.483 1.00 48.75 89 GLN A CA 1
ATOM 690 C C . GLN A 1 89 ? 0.394 14.716 -0.938 1.00 48.75 89 GLN A C 1
ATOM 692 O O . GLN A 1 89 ? -0.158 14.299 0.078 1.00 48.75 89 GLN A O 1
ATOM 697 N N . GLU A 1 90 ? 1.392 14.039 -1.521 1.00 58.53 90 GLU A N 1
ATOM 698 C CA . GLU A 1 90 ? 1.933 12.783 -0.971 1.00 58.53 90 GLU A CA 1
ATOM 699 C C . GLU A 1 90 ? 2.576 12.977 0.410 1.00 58.53 90 GLU A C 1
ATOM 701 O O . GLU A 1 90 ? 2.727 12.016 1.163 1.00 58.53 90 GLU A O 1
ATOM 706 N N . LEU A 1 91 ? 2.939 14.216 0.768 1.00 61.72 91 LEU A N 1
ATOM 707 C CA . LEU A 1 91 ? 3.488 14.518 2.085 1.00 61.72 91 LEU A CA 1
ATOM 708 C C . LEU A 1 91 ? 2.488 14.194 3.198 1.00 61.72 91 LEU A C 1
ATOM 710 O O . LEU A 1 91 ? 2.938 13.854 4.281 1.00 61.72 91 LEU A O 1
ATOM 714 N N . VAL A 1 92 ? 1.179 14.267 2.919 1.00 69.75 92 VAL A N 1
ATOM 715 C CA . VAL A 1 92 ? 0.106 14.100 3.909 1.00 69.75 92 VAL A CA 1
ATOM 716 C C . VAL A 1 92 ? -0.578 12.736 3.801 1.00 69.75 92 VAL A C 1
ATOM 718 O O . VAL A 1 92 ? -0.847 12.118 4.824 1.00 69.75 92 VAL A O 1
ATOM 721 N N . VAL A 1 93 ? -0.841 12.243 2.585 1.00 82.06 93 VAL A N 1
ATOM 722 C CA . VAL A 1 93 ? -1.617 11.001 2.363 1.00 82.06 93 VAL A CA 1
ATOM 723 C C . VAL A 1 93 ? -0.813 9.856 1.729 1.00 82.06 93 VAL A C 1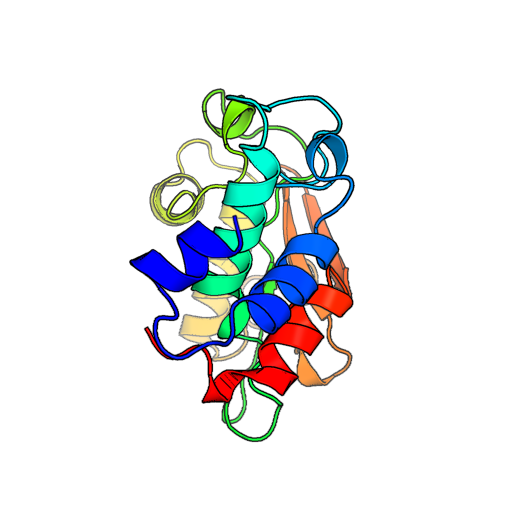
ATOM 725 O O . VAL A 1 93 ? -1.366 8.790 1.478 1.00 82.06 93 VAL A O 1
ATOM 728 N N . GLY A 1 94 ? 0.495 10.035 1.509 1.00 83.75 94 GLY A N 1
ATOM 729 C CA . GLY A 1 94 ? 1.360 9.021 0.893 1.00 83.75 94 GLY A CA 1
ATOM 730 C C . GLY A 1 94 ? 1.039 8.763 -0.585 1.00 83.75 94 GLY A C 1
ATOM 731 O O . GLY A 1 94 ? 0.490 9.633 -1.261 1.00 83.75 94 GLY A O 1
ATOM 732 N N . THR A 1 95 ? 1.376 7.566 -1.087 1.00 84.56 95 THR A N 1
ATOM 733 C CA . THR A 1 95 ? 0.868 7.062 -2.379 1.00 84.56 95 THR A CA 1
ATOM 734 C C . THR A 1 95 ? -0.598 6.687 -2.194 1.00 84.56 95 THR A C 1
ATOM 736 O O . THR A 1 95 ? -0.917 5.604 -1.708 1.00 84.56 95 THR A O 1
ATOM 739 N N . PHE A 1 96 ? -1.488 7.618 -2.511 1.00 87.62 96 PHE A N 1
ATOM 740 C CA . PHE A 1 96 ? -2.920 7.460 -2.287 1.00 87.62 96 PHE A CA 1
ATOM 741 C C . PHE A 1 96 ? -3.610 6.779 -3.478 1.00 87.62 96 PHE A C 1
ATOM 743 O O . PHE A 1 96 ? -3.056 6.672 -4.575 1.00 87.62 96 PHE A O 1
ATOM 750 N N . HIS A 1 97 ? -4.842 6.323 -3.264 1.00 89.56 97 HIS A N 1
ATOM 751 C CA . HIS A 1 97 ? -5.656 5.698 -4.303 1.00 89.56 97 HIS A CA 1
ATOM 752 C C . HIS A 1 97 ? -5.824 6.620 -5.526 1.00 89.56 97 HIS A C 1
ATOM 754 O O . HIS A 1 97 ? -6.116 7.803 -5.364 1.00 89.56 97 HIS A O 1
ATOM 760 N N . ALA A 1 98 ? -5.652 6.076 -6.734 1.00 88.19 98 ALA A N 1
ATOM 761 C CA . ALA A 1 98 ? -5.661 6.798 -8.014 1.00 88.19 98 ALA A CA 1
ATOM 762 C C . ALA A 1 98 ? -4.473 7.759 -8.261 1.00 88.19 98 ALA A C 1
ATOM 764 O O . ALA A 1 98 ? -4.473 8.509 -9.242 1.00 88.19 98 ALA A O 1
ATOM 765 N N . SER A 1 99 ? -3.440 7.760 -7.408 1.00 85.88 99 SER A N 1
ATOM 766 C CA . SER A 1 99 ? -2.228 8.565 -7.646 1.00 85.88 99 SER A CA 1
ATOM 767 C C . SER A 1 99 ? -1.408 8.082 -8.854 1.00 85.88 99 SER A C 1
ATOM 769 O O . SER A 1 99 ? -0.739 8.884 -9.511 1.00 85.88 99 SER A O 1
ATOM 771 N N . ASP A 1 100 ? -1.522 6.807 -9.215 1.00 85.12 100 ASP A N 1
ATOM 772 C CA . ASP A 1 100 ? -0.963 6.194 -10.419 1.00 85.12 100 ASP A CA 1
ATOM 773 C C . ASP A 1 100 ? -1.482 6.855 -11.707 1.00 85.12 100 ASP A C 1
ATOM 775 O O . ASP A 1 100 ? -0.715 7.072 -12.647 1.00 85.12 100 ASP A O 1
ATOM 779 N N . ILE A 1 101 ? -2.742 7.300 -11.741 1.00 88.94 101 ILE A N 1
ATOM 780 C CA . ILE A 1 101 ? -3.285 8.069 -12.872 1.00 88.94 101 ILE A CA 1
ATOM 781 C C . ILE A 1 101 ? -2.454 9.341 -13.100 1.00 88.94 101 ILE A C 1
ATOM 783 O O . ILE A 1 101 ? -2.042 9.637 -14.222 1.00 88.94 101 ILE A O 1
ATOM 787 N N . LEU A 1 102 ? -2.144 10.085 -12.039 1.00 85.81 102 LEU A N 1
ATOM 788 C CA . LEU A 1 102 ? -1.383 11.334 -12.142 1.00 85.81 102 LEU A CA 1
ATOM 789 C C . LEU A 1 102 ? 0.090 11.079 -12.483 1.00 85.81 102 LEU A C 1
ATOM 791 O O . LEU A 1 102 ? 0.638 11.690 -13.407 1.00 85.81 102 LEU A O 1
ATOM 795 N N . PHE A 1 103 ? 0.735 10.180 -11.739 1.00 84.56 103 PHE A N 1
ATOM 796 C CA . PHE A 1 103 ? 2.187 10.011 -11.785 1.00 84.56 103 PHE A CA 1
ATOM 797 C C . PHE A 1 103 ? 2.650 9.012 -12.845 1.00 84.56 103 PHE A C 1
ATOM 799 O O . PHE A 1 103 ? 3.716 9.203 -13.429 1.00 84.56 103 PHE A O 1
ATOM 806 N N . ILE A 1 104 ? 1.860 7.976 -13.129 1.00 84.75 104 ILE A N 1
ATOM 807 C CA . ILE A 1 104 ? 2.172 6.965 -14.142 1.00 84.75 104 ILE A CA 1
ATOM 808 C C . ILE A 1 104 ? 1.493 7.303 -15.465 1.00 84.75 104 ILE A C 1
ATOM 810 O O . ILE A 1 104 ? 2.191 7.347 -16.471 1.00 84.75 104 ILE A O 1
ATOM 814 N N . PHE A 1 105 ? 0.191 7.604 -15.520 1.00 86.94 105 PHE A N 1
ATOM 815 C CA . PHE A 1 105 ? -0.509 7.805 -16.806 1.00 86.94 105 PHE A CA 1
ATOM 816 C C . PHE A 1 105 ? -0.364 9.213 -17.391 1.00 86.94 105 PHE A C 1
ATOM 818 O O . PHE A 1 105 ? -0.001 9.348 -18.559 1.00 86.94 105 PHE A O 1
ATOM 825 N N . TYR A 1 106 ? -0.561 10.267 -16.601 1.00 86.88 106 TYR A N 1
ATOM 826 C CA . TYR A 1 106 ? -0.321 11.640 -17.066 1.00 86.88 106 TYR A CA 1
ATOM 827 C C . TYR A 1 106 ? 1.153 12.043 -16.993 1.00 86.88 106 TYR A C 1
ATOM 829 O O . TYR A 1 106 ? 1.578 12.951 -17.704 1.00 86.88 106 TYR A O 1
ATOM 837 N N . GLY A 1 107 ? 1.953 11.342 -16.187 1.00 80.62 107 GLY A N 1
ATOM 838 C CA . GLY A 1 107 ? 3.386 11.602 -16.071 1.00 80.62 107 GLY A CA 1
ATOM 839 C C . GLY A 1 107 ? 3.694 12.969 -15.467 1.00 80.62 107 GLY A C 1
ATOM 840 O O . GLY A 1 107 ? 4.689 13.597 -15.834 1.00 80.62 107 GLY A O 1
ATOM 841 N N . ILE A 1 108 ? 2.828 13.454 -14.570 1.00 77.06 108 ILE A N 1
ATOM 842 C CA . ILE A 1 108 ? 3.038 14.722 -13.875 1.00 77.06 108 ILE A CA 1
ATOM 843 C C . ILE A 1 108 ? 4.263 14.547 -12.968 1.00 77.06 108 ILE A C 1
ATOM 845 O O . ILE A 1 108 ? 4.215 13.852 -11.960 1.00 77.06 108 ILE A O 1
ATOM 849 N N . LEU A 1 109 ? 5.362 15.178 -13.389 1.00 78.31 109 LEU A N 1
ATOM 850 C CA . LEU A 1 109 ? 6.765 14.906 -13.041 1.00 78.31 109 LEU A CA 1
ATOM 851 C C . LEU A 1 109 ? 7.296 13.556 -13.572 1.00 78.31 109 LEU A C 1
ATOM 853 O O . LEU A 1 109 ? 7.275 12.550 -12.855 1.00 78.31 109 LEU A O 1
ATOM 857 N N . PRO A 1 110 ? 7.871 13.542 -14.793 1.00 84.88 110 PRO A N 1
ATOM 858 C CA . PRO A 1 110 ? 8.555 12.377 -15.346 1.00 84.88 110 PRO A CA 1
ATOM 859 C C . PRO A 1 110 ? 9.686 11.896 -14.435 1.00 84.88 110 PRO A C 1
ATOM 861 O O . PRO A 1 110 ? 10.579 12.661 -14.076 1.00 84.88 110 PRO A O 1
ATOM 864 N N . ASN A 1 111 ? 9.662 10.617 -14.071 1.00 86.50 111 ASN A N 1
ATOM 865 C CA . ASN A 1 111 ? 10.627 10.028 -13.144 1.00 86.50 111 ASN A CA 1
ATOM 866 C C . ASN A 1 111 ? 10.841 8.529 -13.426 1.00 86.50 111 ASN A C 1
ATOM 868 O O . ASN A 1 111 ? 10.202 7.964 -14.319 1.00 86.50 111 ASN A O 1
ATOM 872 N N . LYS A 1 112 ? 11.744 7.875 -12.683 1.00 89.44 112 LYS A N 1
ATOM 873 C CA . LYS A 1 112 ? 12.088 6.463 -12.905 1.00 89.44 112 LYS A CA 1
ATOM 874 C C . LYS A 1 112 ? 10.897 5.530 -12.693 1.00 89.44 112 LYS A C 1
ATOM 876 O O . LYS A 1 112 ? 10.718 4.621 -13.500 1.00 89.44 112 LYS A O 1
ATOM 881 N N . ALA A 1 113 ? 10.074 5.759 -11.668 1.00 86.75 113 ALA A N 1
ATOM 882 C CA . ALA A 1 113 ? 8.883 4.946 -11.421 1.00 86.75 113 ALA A CA 1
ATOM 883 C C . ALA A 1 113 ? 7.913 5.011 -12.612 1.00 86.75 113 ALA A C 1
ATOM 885 O O . ALA A 1 113 ? 7.502 3.973 -13.116 1.00 86.75 113 ALA A O 1
ATOM 886 N N . MET A 1 114 ? 7.641 6.211 -13.141 1.00 89.94 114 MET A N 1
ATOM 887 C CA . MET A 1 114 ? 6.823 6.377 -14.349 1.00 89.94 114 MET A CA 1
ATOM 888 C C . MET A 1 114 ? 7.421 5.632 -15.549 1.00 89.94 114 MET A C 1
ATOM 890 O O . MET A 1 114 ? 6.719 4.877 -16.218 1.00 89.94 114 MET A O 1
ATOM 894 N N . GLN A 1 115 ? 8.706 5.853 -15.844 1.00 93.12 115 GLN A N 1
ATOM 895 C CA . GLN A 1 115 ? 9.348 5.282 -17.033 1.00 93.12 115 GLN A CA 1
ATOM 896 C C . GLN A 1 115 ? 9.406 3.753 -16.972 1.00 93.12 115 GLN A C 1
ATOM 898 O O . GLN A 1 115 ? 9.047 3.085 -17.939 1.00 93.12 115 GLN A O 1
ATOM 903 N N . SER A 1 116 ? 9.810 3.200 -15.829 1.00 93.12 116 SER A N 1
ATOM 904 C CA . SER A 1 116 ? 9.892 1.752 -15.634 1.00 93.12 116 SER A CA 1
ATOM 905 C C . SER A 1 116 ? 8.517 1.089 -15.644 1.00 93.12 116 SER A C 1
ATOM 907 O O . SER A 1 116 ? 8.334 0.132 -16.387 1.00 93.12 116 SER A O 1
ATOM 909 N N . CYS A 1 117 ? 7.528 1.628 -14.921 1.00 92.12 117 CYS A N 1
ATOM 910 C CA . CYS A 1 117 ? 6.167 1.086 -14.904 1.00 92.12 117 CYS A CA 1
ATOM 911 C C . CYS A 1 117 ? 5.552 1.070 -16.312 1.00 92.12 117 CYS A C 1
ATOM 913 O O . CYS A 1 117 ? 5.103 0.025 -16.783 1.00 92.12 117 CYS A O 1
ATOM 915 N N . ARG A 1 118 ? 5.652 2.184 -17.054 1.00 94.06 118 ARG A N 1
ATOM 916 C CA . ARG A 1 118 ? 5.213 2.234 -18.459 1.00 94.06 118 ARG A CA 1
ATOM 917 C C . ARG A 1 118 ? 5.958 1.237 -19.340 1.00 94.06 118 ARG A C 1
ATOM 919 O O . ARG A 1 118 ? 5.337 0.620 -20.196 1.00 94.06 118 ARG A O 1
ATOM 926 N N . THR A 1 119 ? 7.265 1.073 -19.142 1.00 96.12 119 THR A N 1
ATOM 927 C CA . THR A 1 119 ? 8.065 0.111 -19.914 1.00 96.12 119 THR A CA 1
ATOM 928 C C . THR A 1 119 ? 7.568 -1.312 -19.690 1.00 96.12 119 THR A C 1
ATOM 930 O O . THR A 1 119 ? 7.322 -2.014 -20.665 1.00 96.12 119 THR A O 1
ATOM 933 N N . TYR A 1 120 ? 7.319 -1.712 -18.440 1.00 95.31 120 TYR A N 1
ATOM 934 C CA . TYR A 1 120 ? 6.740 -3.021 -18.139 1.00 95.31 120 TYR A CA 1
ATOM 935 C C . TYR A 1 120 ? 5.337 -3.190 -18.739 1.00 95.31 120 TYR A C 1
ATOM 937 O O . TYR A 1 120 ? 5.056 -4.235 -19.321 1.00 95.31 120 TYR A O 1
ATOM 945 N N . TYR A 1 121 ? 4.477 -2.165 -18.674 1.00 94.94 121 TYR A N 1
ATOM 946 C CA . TYR A 1 121 ? 3.142 -2.208 -19.287 1.00 94.94 121 TYR A CA 1
ATOM 947 C C . TYR A 1 121 ? 3.203 -2.369 -20.807 1.00 94.94 121 TYR A C 1
ATOM 949 O O . TYR A 1 121 ? 2.485 -3.198 -21.361 1.00 94.94 121 TYR A O 1
ATOM 957 N N . PHE A 1 122 ? 4.068 -1.619 -21.494 1.00 96.88 122 PHE A N 1
ATOM 958 C CA . PHE A 1 122 ? 4.223 -1.742 -22.944 1.00 96.88 122 PHE A CA 1
ATOM 959 C C . PHE A 1 122 ? 4.869 -3.069 -23.346 1.00 96.88 122 PHE A C 1
ATOM 961 O O . PHE A 1 122 ? 4.419 -3.698 -24.301 1.00 96.88 122 PHE A O 1
ATOM 968 N N . ASN A 1 123 ? 5.878 -3.532 -22.608 1.00 97.31 123 ASN A N 1
ATOM 969 C CA . ASN A 1 123 ? 6.483 -4.842 -22.830 1.00 97.31 123 ASN A CA 1
ATOM 970 C C . ASN A 1 123 ? 5.442 -5.957 -22.701 1.00 97.31 123 ASN A C 1
ATOM 972 O O . ASN A 1 123 ? 5.328 -6.785 -23.603 1.00 97.31 123 ASN A O 1
ATOM 976 N N . PHE A 1 124 ? 4.625 -5.925 -21.645 1.00 95.88 124 PHE A N 1
ATOM 977 C CA . PHE A 1 124 ? 3.539 -6.881 -21.461 1.00 95.88 124 PHE A CA 1
ATOM 978 C C . PHE A 1 124 ? 2.488 -6.784 -22.575 1.00 95.88 124 PHE A C 1
ATOM 980 O O . PHE A 1 124 ? 2.130 -7.800 -23.161 1.00 95.88 124 PHE A O 1
ATOM 987 N N . LEU A 1 125 ? 2.056 -5.574 -22.942 1.00 96.56 125 LEU A N 1
ATOM 988 C CA . LEU A 1 125 ? 1.093 -5.358 -24.027 1.00 96.56 125 LEU A CA 1
ATOM 989 C C . LEU A 1 125 ? 1.559 -5.971 -25.358 1.00 96.56 125 LEU A C 1
ATOM 991 O O . LEU A 1 125 ? 0.745 -6.504 -26.108 1.00 96.56 125 LEU A O 1
ATOM 995 N N . HIS A 1 126 ? 2.855 -5.883 -25.661 1.00 96.88 126 HIS A N 1
ATOM 996 C CA . HIS A 1 126 ? 3.409 -6.348 -26.932 1.00 96.88 126 HIS A CA 1
ATOM 997 C C . HIS A 1 126 ? 3.912 -7.795 -26.913 1.00 96.88 126 HIS A C 1
ATOM 999 O O . HIS A 1 126 ? 3.972 -8.414 -27.974 1.00 96.88 126 HIS A O 1
ATOM 1005 N N . ASN A 1 127 ? 4.285 -8.334 -25.749 1.00 96.25 127 ASN A N 1
ATOM 1006 C CA . ASN A 1 127 ? 5.004 -9.609 -25.653 1.00 96.25 127 ASN A CA 1
ATOM 1007 C C . ASN A 1 127 ? 4.402 -10.600 -24.650 1.00 96.25 127 ASN A C 1
ATOM 1009 O O . ASN A 1 127 ? 4.929 -11.705 -24.529 1.00 96.25 127 ASN A O 1
ATOM 1013 N N . LEU A 1 128 ? 3.340 -10.213 -23.932 1.00 92.75 128 LEU A N 1
ATOM 1014 C CA . LEU A 1 128 ? 2.760 -10.963 -22.809 1.00 92.75 128 LEU A CA 1
ATOM 1015 C C . LEU A 1 128 ? 3.798 -11.307 -21.727 1.00 92.75 128 LEU A C 1
ATOM 1017 O O . LEU A 1 128 ? 3.704 -12.322 -21.056 1.00 92.75 128 LEU A O 1
ATOM 1021 N N . ASP A 1 129 ? 4.833 -10.476 -21.598 1.00 92.00 129 ASP A N 1
ATOM 1022 C CA . ASP A 1 129 ? 5.905 -10.636 -20.622 1.00 92.00 129 ASP A CA 1
ATOM 1023 C C . ASP A 1 129 ? 6.508 -9.248 -20.347 1.00 92.00 129 ASP A C 1
ATOM 1025 O O . ASP A 1 129 ? 7.046 -8.629 -21.276 1.00 92.00 129 ASP A O 1
ATOM 1029 N N . PRO A 1 130 ? 6.430 -8.717 -19.111 1.00 94.69 130 PRO A N 1
ATOM 1030 C CA . PRO A 1 130 ? 6.937 -7.380 -18.800 1.00 94.69 130 PRO A CA 1
ATOM 1031 C C . PRO A 1 130 ? 8.460 -7.270 -18.996 1.00 94.69 130 PRO A C 1
ATOM 1033 O O . PRO A 1 130 ? 8.981 -6.165 -19.160 1.00 94.69 130 PRO A O 1
ATOM 1036 N N . ASN A 1 131 ? 9.182 -8.394 -19.028 1.00 95.75 131 ASN A N 1
ATOM 1037 C CA . ASN A 1 131 ? 10.636 -8.441 -19.163 1.00 95.75 131 ASN A CA 1
ATOM 1038 C C . ASN A 1 131 ? 11.113 -8.568 -20.620 1.00 95.75 131 ASN A C 1
ATOM 1040 O O . ASN A 1 131 ? 12.315 -8.482 -20.875 1.00 95.75 131 ASN A O 1
ATOM 1044 N N . LYS A 1 132 ? 10.203 -8.758 -21.587 1.00 96.44 132 LYS A N 1
ATOM 1045 C CA . LYS A 1 132 ? 10.544 -8.871 -23.014 1.00 96.44 132 LYS A CA 1
ATOM 1046 C C . LYS A 1 132 ? 10.239 -7.580 -23.761 1.00 96.44 132 LYS A C 1
ATOM 1048 O O . LYS A 1 132 ? 9.125 -7.076 -23.707 1.00 96.44 132 LYS A O 1
ATOM 1053 N N . GLY A 1 133 ? 11.221 -7.084 -24.515 1.00 96.31 133 GLY A N 1
ATOM 1054 C CA . GLY A 1 133 ? 11.105 -5.860 -25.306 1.00 96.31 133 GLY A CA 1
ATOM 1055 C C . GLY A 1 133 ? 12.151 -4.828 -24.903 1.00 96.31 133 GLY A C 1
ATOM 1056 O O . GLY A 1 133 ? 13.352 -5.096 -24.963 1.00 96.31 133 GLY A O 1
ATOM 1057 N N . VAL A 1 134 ? 11.701 -3.636 -24.518 1.00 96.50 134 VAL A N 1
ATOM 1058 C CA . VAL A 1 134 ? 12.585 -2.553 -24.076 1.00 96.50 134 VAL A CA 1
ATOM 1059 C C . VAL A 1 134 ? 13.171 -2.914 -22.709 1.00 96.50 134 VAL A C 1
ATOM 1061 O O . VAL A 1 134 ? 12.437 -3.103 -21.741 1.00 96.50 134 VAL A O 1
ATOM 1064 N N . GLY A 1 135 ? 14.499 -3.036 -22.643 1.00 93.50 135 GLY A N 1
ATOM 1065 C CA . GLY A 1 135 ? 15.238 -3.380 -21.424 1.00 93.50 135 GLY A CA 1
ATOM 1066 C C . GLY A 1 135 ? 15.740 -2.165 -20.635 1.00 93.50 135 GLY A C 1
ATOM 1067 O O . GLY A 1 135 ? 15.350 -1.028 -20.887 1.00 93.50 135 GLY A O 1
ATOM 1068 N N . GLY A 1 136 ? 16.655 -2.409 -19.689 1.00 93.25 136 GLY A N 1
ATOM 1069 C CA . GLY A 1 136 ? 17.299 -1.361 -18.878 1.00 93.25 136 GLY A CA 1
ATOM 1070 C C . GLY A 1 136 ? 16.741 -1.200 -17.458 1.00 93.25 136 GLY A C 1
ATOM 1071 O O . GLY A 1 136 ? 17.224 -0.356 -16.703 1.00 93.25 136 GLY A O 1
ATOM 1072 N N . TYR A 1 137 ? 15.772 -2.032 -17.074 1.00 93.25 137 TYR A N 1
ATOM 1073 C CA . TYR A 1 137 ? 15.256 -2.143 -15.709 1.00 93.25 137 TYR A CA 1
ATOM 1074 C C . TYR A 1 137 ? 15.489 -3.552 -15.153 1.00 93.25 137 TYR A C 1
ATOM 1076 O O . TYR A 1 137 ? 15.876 -4.458 -15.889 1.00 93.25 137 TYR A O 1
ATOM 1084 N N . ALA A 1 138 ? 15.296 -3.718 -13.842 1.00 92.69 138 ALA A N 1
ATOM 1085 C CA . ALA A 1 138 ? 15.414 -5.019 -13.190 1.00 92.69 138 ALA A CA 1
ATOM 1086 C C . ALA A 1 138 ? 14.390 -6.012 -13.758 1.00 92.69 138 ALA A C 1
ATOM 1088 O O . ALA A 1 138 ? 13.319 -5.614 -14.218 1.00 92.69 138 ALA A O 1
ATOM 1089 N N . GLU A 1 139 ? 14.699 -7.301 -13.697 1.00 93.62 139 GLU A N 1
ATOM 1090 C CA . GLU A 1 139 ? 13.724 -8.334 -14.031 1.00 93.62 139 GLU A CA 1
ATOM 1091 C C . GLU A 1 139 ? 12.589 -8.313 -12.999 1.00 93.62 139 GLU A C 1
ATOM 1093 O O . GLU A 1 139 ? 12.830 -8.375 -11.791 1.00 93.62 139 GLU A O 1
ATOM 1098 N N . TRP A 1 140 ? 11.350 -8.186 -13.470 1.00 92.56 140 TRP A N 1
ATOM 1099 C CA . TRP A 1 140 ? 10.162 -8.307 -12.642 1.00 92.56 140 TRP A CA 1
ATOM 1100 C C . TRP A 1 140 ? 9.882 -9.796 -12.405 1.00 92.56 140 TRP A C 1
ATOM 1102 O O . TRP A 1 140 ? 9.543 -10.505 -13.358 1.00 92.56 140 TRP A O 1
ATOM 1112 N N . PRO A 1 141 ? 10.016 -10.288 -11.158 1.00 89.12 141 PRO A N 1
ATOM 1113 C CA . PRO A 1 141 ? 9.803 -11.693 -10.855 1.00 89.12 141 PRO A CA 1
ATOM 1114 C C . PRO A 1 141 ? 8.332 -12.079 -11.009 1.00 89.12 141 PRO A C 1
ATOM 1116 O O . PRO A 1 141 ? 7.430 -11.342 -10.604 1.00 89.12 141 PRO A O 1
ATOM 1119 N N . ARG A 1 142 ? 8.084 -13.296 -11.496 1.00 84.69 142 ARG A N 1
ATOM 1120 C CA . ARG A 1 142 ? 6.755 -13.900 -11.373 1.00 84.69 142 ARG A CA 1
ATOM 1121 C C . ARG A 1 142 ? 6.478 -14.165 -9.902 1.00 84.69 142 ARG A C 1
ATOM 1123 O O . ARG A 1 142 ? 7.277 -14.813 -9.226 1.00 84.69 142 ARG A O 1
ATOM 1130 N N . TRP A 1 143 ? 5.329 -13.701 -9.423 1.00 82.94 143 TRP A N 1
ATOM 1131 C CA . TRP A 1 143 ? 4.990 -13.781 -8.002 1.00 82.94 143 TRP A CA 1
ATOM 1132 C C . TRP A 1 143 ? 5.017 -15.226 -7.480 1.00 82.94 143 TRP A C 1
ATOM 1134 O O . TRP A 1 143 ? 5.632 -15.493 -6.455 1.00 82.94 143 TRP A O 1
ATOM 1144 N N . ARG A 1 144 ? 4.476 -16.185 -8.243 1.00 78.38 144 ARG A N 1
ATOM 1145 C CA . ARG A 1 144 ? 4.425 -17.612 -7.865 1.00 78.38 144 ARG A CA 1
ATOM 1146 C C . ARG A 1 144 ? 5.789 -18.274 -7.609 1.00 78.38 144 ARG A C 1
ATOM 1148 O O . ARG A 1 144 ? 5.837 -19.322 -6.979 1.00 78.38 144 ARG A O 1
ATOM 1155 N N . ASP A 1 145 ? 6.879 -17.695 -8.115 1.00 84.19 145 ASP A N 1
ATOM 1156 C CA . ASP A 1 145 ? 8.218 -18.288 -8.023 1.00 84.19 145 ASP A CA 1
ATOM 1157 C C . ASP A 1 145 ? 8.915 -17.946 -6.685 1.00 84.19 145 ASP A C 1
ATOM 1159 O O . ASP A 1 145 ? 10.025 -18.410 -6.431 1.00 84.19 145 ASP A O 1
ATOM 1163 N N . GLY A 1 146 ? 8.294 -17.132 -5.822 1.00 80.56 146 GLY A N 1
ATOM 1164 C CA . GLY A 1 146 ? 8.857 -16.818 -4.504 1.00 80.56 146 GLY A CA 1
ATOM 1165 C C . GLY A 1 146 ? 8.159 -15.715 -3.712 1.00 80.56 146 GLY A C 1
ATOM 1166 O O . GLY A 1 146 ? 8.788 -15.144 -2.835 1.00 80.56 146 GLY A O 1
ATOM 1167 N N . ASN A 1 147 ? 6.909 -15.379 -4.038 1.00 83.88 147 ASN A N 1
ATOM 1168 C CA . ASN A 1 147 ? 6.104 -14.329 -3.407 1.00 83.88 147 ASN A CA 1
ATOM 1169 C C . ASN A 1 147 ? 6.824 -12.976 -3.337 1.00 83.88 147 ASN A C 1
ATOM 1171 O O . ASN A 1 147 ? 6.830 -12.312 -2.307 1.00 83.88 147 ASN A O 1
ATOM 1175 N N . ARG A 1 148 ? 7.456 -12.570 -4.446 1.00 84.25 148 ARG A N 1
ATOM 1176 C CA . ARG A 1 148 ? 8.171 -11.290 -4.550 1.00 84.25 148 ARG A CA 1
ATOM 1177 C C . ARG A 1 148 ? 7.423 -10.294 -5.422 1.00 84.25 148 ARG A C 1
ATOM 1179 O O . ARG A 1 148 ? 6.791 -10.671 -6.409 1.00 84.25 148 ARG A O 1
ATOM 1186 N N . LEU A 1 149 ? 7.535 -9.018 -5.070 1.00 85.62 149 LEU A N 1
ATOM 1187 C CA . LEU A 1 149 ? 6.867 -7.898 -5.727 1.00 85.62 149 LEU A CA 1
ATOM 1188 C C . LEU A 1 149 ? 7.876 -6.953 -6.362 1.00 85.62 149 LEU A C 1
ATOM 1190 O O . LEU A 1 149 ? 8.921 -6.663 -5.779 1.00 85.62 149 LEU A O 1
ATOM 1194 N N . MET A 1 150 ? 7.507 -6.398 -7.518 1.00 89.00 150 MET A N 1
ATOM 1195 C CA . MET A 1 150 ? 8.115 -5.161 -7.999 1.00 89.00 150 MET A CA 1
ATOM 1196 C C . MET A 1 150 ? 7.562 -3.996 -7.178 1.00 89.00 150 MET A C 1
ATOM 1198 O O . MET A 1 150 ? 6.348 -3.774 -7.130 1.00 89.00 150 MET A O 1
ATOM 1202 N N . TRP A 1 151 ? 8.460 -3.246 -6.546 1.00 86.31 151 TRP A N 1
ATOM 1203 C CA . TRP A 1 151 ? 8.144 -2.053 -5.780 1.00 86.31 151 TRP A CA 1
ATOM 1204 C C . TRP A 1 151 ? 8.668 -0.802 -6.489 1.00 86.31 151 TRP A C 1
ATOM 1206 O O . TRP A 1 151 ? 9.873 -0.544 -6.534 1.00 86.31 151 TRP A O 1
ATOM 1216 N N . PHE A 1 152 ? 7.755 0.024 -7.006 1.00 88.19 152 PHE A N 1
ATOM 1217 C CA . PHE A 1 152 ? 8.063 1.347 -7.570 1.00 88.19 152 PHE A CA 1
ATOM 1218 C C . PHE A 1 152 ? 8.293 2.370 -6.445 1.00 88.19 152 PHE A C 1
ATOM 1220 O O . PHE A 1 152 ? 7.470 3.247 -6.176 1.00 88.19 152 PHE A O 1
ATOM 1227 N N . LYS A 1 153 ? 9.408 2.189 -5.735 1.00 81.50 153 LYS A N 1
ATOM 1228 C CA . LYS A 1 153 ? 9.698 2.763 -4.416 1.00 81.50 153 LYS A CA 1
ATOM 1229 C C . LYS A 1 153 ? 9.735 4.285 -4.367 1.00 81.50 153 LYS A C 1
ATOM 1231 O O . LYS A 1 153 ? 9.253 4.867 -3.396 1.00 81.50 153 LYS A O 1
ATOM 1236 N N . SER A 1 154 ? 10.349 4.931 -5.357 1.00 81.12 154 SER A N 1
ATOM 1237 C CA . SER A 1 154 ? 10.490 6.391 -5.386 1.00 81.12 154 SER A CA 1
ATOM 1238 C C . SER A 1 154 ? 10.638 6.927 -6.810 1.00 81.12 154 SER A C 1
ATOM 1240 O O . SER A 1 154 ? 10.720 6.175 -7.779 1.00 81.12 154 SER A O 1
ATOM 1242 N N . ALA A 1 155 ? 10.760 8.248 -6.950 1.00 82.75 155 ALA A N 1
ATOM 1243 C CA . ALA A 1 155 ? 11.074 8.887 -8.228 1.00 82.75 155 ALA A CA 1
ATOM 1244 C C . ALA A 1 155 ? 12.399 8.404 -8.868 1.00 82.75 155 ALA A C 1
ATOM 1246 O O . ALA A 1 155 ? 12.617 8.630 -10.059 1.00 82.75 155 ALA A O 1
ATOM 1247 N N . PHE A 1 156 ? 13.282 7.738 -8.115 1.00 85.50 156 PHE A N 1
ATOM 1248 C CA . PHE A 1 156 ? 14.641 7.400 -8.556 1.00 85.50 156 PHE A CA 1
ATOM 1249 C C . PHE A 1 156 ? 14.987 5.915 -8.440 1.00 85.50 156 PHE A C 1
ATOM 1251 O O . PHE A 1 156 ? 16.035 5.487 -8.929 1.00 85.50 156 PHE A O 1
ATOM 1258 N N . GLU A 1 157 ? 14.129 5.111 -7.816 1.00 85.94 157 GLU A N 1
ATOM 1259 C CA . GLU A 1 157 ? 14.457 3.741 -7.432 1.00 85.94 157 GLU A CA 1
ATOM 1260 C C . GLU A 1 157 ? 13.243 2.821 -7.549 1.00 85.94 157 GLU A C 1
ATOM 1262 O O . GLU A 1 157 ? 12.140 3.192 -7.145 1.00 85.94 157 GLU A O 1
ATOM 1267 N N . ASN A 1 158 ? 13.506 1.613 -8.052 1.00 88.50 158 ASN A N 1
ATOM 1268 C CA . ASN A 1 158 ? 12.633 0.455 -7.936 1.00 88.50 158 ASN A CA 1
ATOM 1269 C C . ASN A 1 158 ? 13.370 -0.602 -7.118 1.00 88.50 158 ASN A C 1
ATOM 1271 O O . ASN A 1 158 ? 14.600 -0.659 -7.165 1.00 88.50 158 ASN A O 1
ATOM 1275 N N . GLU A 1 159 ? 12.625 -1.458 -6.440 1.00 88.44 159 GLU A N 1
ATOM 1276 C CA . GLU A 1 159 ? 13.166 -2.515 -5.593 1.00 88.44 159 GLU A CA 1
ATOM 1277 C C . GLU A 1 159 ? 12.348 -3.799 -5.771 1.00 88.44 159 GLU A C 1
ATOM 1279 O O . GLU A 1 159 ? 11.166 -3.737 -6.104 1.00 88.44 159 GLU A O 1
ATOM 1284 N N . ILE A 1 160 ? 12.975 -4.959 -5.566 1.00 90.19 160 ILE A N 1
ATOM 1285 C CA . ILE A 1 160 ? 12.268 -6.236 -5.432 1.00 90.19 160 ILE A CA 1
ATOM 1286 C C . ILE A 1 160 ? 12.189 -6.559 -3.947 1.00 90.19 160 ILE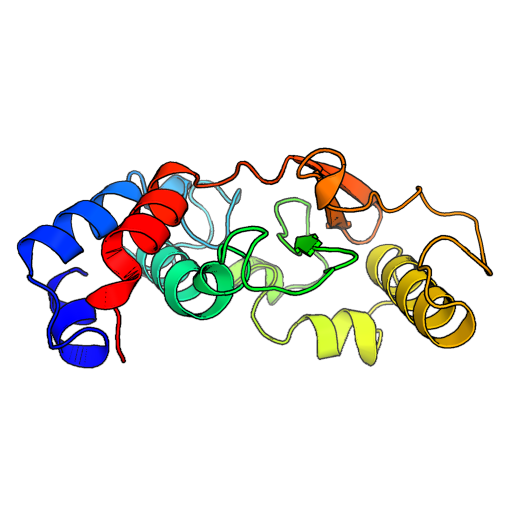 A C 1
ATOM 1288 O O . ILE A 1 160 ? 13.220 -6.582 -3.279 1.00 90.19 160 ILE A O 1
ATOM 1292 N N . ILE A 1 161 ? 10.984 -6.816 -3.452 1.00 86.19 161 ILE A N 1
ATOM 1293 C CA . ILE A 1 161 ? 10.725 -7.096 -2.036 1.00 86.19 161 ILE A CA 1
ATOM 1294 C C . ILE A 1 161 ? 9.887 -8.360 -1.874 1.00 86.19 161 ILE A C 1
ATOM 1296 O O . ILE A 1 161 ? 9.208 -8.771 -2.816 1.00 86.19 161 ILE A O 1
ATOM 1300 N N . ASP A 1 162 ? 9.892 -8.920 -0.672 1.00 88.25 162 ASP A N 1
ATOM 1301 C CA . ASP A 1 162 ? 8.991 -10.006 -0.294 1.00 88.25 162 ASP A CA 1
ATOM 1302 C C . ASP A 1 162 ? 7.563 -9.474 -0.035 1.00 88.25 162 ASP A C 1
ATOM 1304 O O . ASP A 1 162 ? 7.357 -8.343 0.423 1.00 88.25 162 ASP A O 1
ATOM 1308 N N . ASP A 1 163 ? 6.559 -10.280 -0.383 1.00 83.69 163 ASP A N 1
ATOM 1309 C CA . ASP A 1 163 ? 5.129 -10.038 -0.141 1.00 83.69 163 ASP A CA 1
ATOM 1310 C C . ASP A 1 163 ? 4.720 -10.565 1.247 1.00 83.69 163 ASP A C 1
ATOM 1312 O O . ASP A 1 163 ? 3.894 -11.465 1.368 1.00 83.69 163 ASP A O 1
ATOM 1316 N N . ASP A 1 164 ? 5.366 -10.064 2.305 1.00 84.56 164 ASP A N 1
ATOM 1317 C CA . ASP A 1 164 ? 5.205 -10.542 3.692 1.00 84.56 164 ASP A CA 1
ATOM 1318 C C . ASP A 1 164 ? 4.665 -9.471 4.661 1.00 84.56 164 ASP A C 1
ATOM 1320 O O . ASP A 1 164 ? 4.535 -9.678 5.874 1.00 84.56 164 ASP A O 1
ATOM 1324 N N . PHE A 1 165 ? 4.330 -8.294 4.136 1.00 84.62 165 PHE A N 1
ATOM 1325 C CA . PHE A 1 165 ? 3.906 -7.166 4.951 1.00 84.62 165 PHE A CA 1
ATOM 1326 C C . PHE A 1 165 ? 2.516 -7.399 5.545 1.00 84.62 165 PHE A C 1
ATOM 1328 O O . PHE A 1 165 ? 1.589 -7.827 4.867 1.00 84.62 165 PHE A O 1
ATOM 1335 N N . ARG A 1 166 ? 2.349 -7.040 6.825 1.00 87.94 166 ARG A N 1
ATOM 1336 C CA . ARG A 1 166 ? 1.067 -7.146 7.549 1.00 87.94 166 ARG A CA 1
ATOM 1337 C C . ARG A 1 166 ? 0.449 -8.553 7.494 1.00 87.94 166 ARG A C 1
ATOM 1339 O O . ARG A 1 166 ? -0.769 -8.682 7.587 1.00 87.94 166 ARG A O 1
ATOM 1346 N N . GLY A 1 167 ? 1.278 -9.600 7.426 1.00 85.69 167 GLY A N 1
ATOM 1347 C CA . GLY A 1 167 ? 0.826 -10.991 7.306 1.00 85.69 167 GLY A CA 1
ATOM 1348 C C . GLY A 1 167 ? -0.192 -11.426 8.367 1.00 85.69 167 GLY A C 1
ATOM 1349 O O . GLY A 1 167 ? -1.100 -12.182 8.053 1.00 85.69 167 GLY A O 1
ATOM 1350 N N . GLY A 1 168 ? -0.121 -10.892 9.594 1.00 90.31 168 GLY A N 1
ATOM 1351 C CA . GLY A 1 168 ? -1.136 -11.156 10.622 1.00 90.31 168 GLY A CA 1
ATOM 1352 C C . GLY A 1 168 ? -2.526 -10.618 10.260 1.00 90.31 168 GLY A C 1
ATOM 1353 O O . GLY A 1 168 ? -3.514 -11.333 10.390 1.00 90.31 168 GLY A O 1
ATOM 1354 N N . ALA A 1 169 ? -2.610 -9.376 9.773 1.00 90.56 169 ALA A N 1
ATOM 1355 C CA . ALA A 1 169 ? -3.876 -8.767 9.366 1.00 90.56 169 ALA A CA 1
ATOM 1356 C C . ALA A 1 169 ? -4.417 -9.393 8.076 1.00 90.56 169 ALA A C 1
ATOM 1358 O O . ALA A 1 169 ? -5.602 -9.705 8.008 1.00 90.56 169 ALA A O 1
ATOM 1359 N N . LEU A 1 170 ? -3.551 -9.623 7.083 1.00 86.62 170 LEU A N 1
ATOM 1360 C CA . LEU A 1 170 ? -3.942 -10.251 5.819 1.00 86.62 170 LEU A CA 1
ATOM 1361 C C . LEU A 1 170 ? -4.384 -11.707 6.022 1.00 86.62 170 LEU A C 1
ATOM 1363 O O . LEU A 1 170 ? -5.453 -12.077 5.550 1.00 86.62 170 LEU A O 1
ATOM 1367 N N . GLY A 1 171 ? -3.646 -12.491 6.814 1.00 88.50 171 GLY A N 1
ATOM 1368 C CA . GLY A 1 171 ? -4.039 -13.857 7.165 1.00 88.50 171 GLY A CA 1
ATOM 1369 C C . GLY A 1 171 ? -5.366 -13.908 7.926 1.00 88.50 171 GLY A C 1
ATOM 1370 O O . GLY A 1 171 ? -6.211 -14.752 7.644 1.00 88.50 171 GLY A O 1
ATOM 1371 N N . TRP A 1 172 ? -5.619 -12.948 8.823 1.00 92.56 172 TRP A N 1
ATOM 1372 C CA . TRP A 1 172 ? -6.914 -12.858 9.501 1.00 92.56 172 TRP A CA 1
ATOM 1373 C C . TRP A 1 172 ? -8.069 -12.613 8.518 1.00 92.56 172 TRP A C 1
ATOM 1375 O O . TRP A 1 172 ? -9.133 -13.215 8.669 1.00 92.56 172 TRP A O 1
ATOM 1385 N N . LEU A 1 173 ? -7.872 -11.745 7.517 1.00 88.19 173 LEU A N 1
ATOM 1386 C CA . LEU A 1 173 ? -8.872 -11.467 6.480 1.00 88.19 173 LEU A CA 1
ATOM 1387 C C . LEU A 1 173 ? -9.157 -12.707 5.624 1.00 88.19 173 LEU A C 1
ATOM 1389 O O . LEU A 1 173 ? -10.325 -12.998 5.372 1.00 88.19 173 LEU A O 1
ATOM 1393 N N . GLU A 1 174 ? -8.115 -13.439 5.222 1.00 84.69 174 GLU A N 1
ATOM 1394 C CA . GLU A 1 174 ? -8.233 -14.698 4.472 1.00 84.69 174 GLU A CA 1
ATOM 1395 C C . GLU A 1 174 ? -9.035 -15.746 5.256 1.00 84.69 174 GLU A C 1
ATOM 1397 O O . GLU A 1 174 ? -9.998 -16.310 4.739 1.00 84.69 174 GLU A O 1
ATOM 1402 N N . GLU A 1 175 ? -8.697 -15.960 6.531 1.00 89.50 175 GLU A N 1
ATOM 1403 C CA . GLU A 1 175 ? -9.363 -16.942 7.396 1.00 89.50 175 GLU A CA 1
ATOM 1404 C C . GLU A 1 175 ? -10.842 -16.623 7.661 1.00 89.50 175 GLU A C 1
ATOM 1406 O O . GLU A 1 175 ? -11.629 -17.524 7.956 1.00 89.50 175 GLU A O 1
ATOM 1411 N N . HIS A 1 176 ? -11.231 -15.348 7.580 1.00 90.38 176 HIS A N 1
ATOM 1412 C CA . HIS A 1 176 ? -12.570 -14.890 7.947 1.00 90.38 176 HIS A CA 1
ATOM 1413 C C . HIS A 1 176 ? -13.372 -14.302 6.774 1.00 90.38 176 HIS A C 1
ATOM 1415 O O . HIS A 1 176 ? -14.403 -13.667 7.005 1.00 90.38 176 HIS A O 1
ATOM 1421 N N . GLY A 1 177 ? -12.961 -14.527 5.522 1.00 85.94 177 GLY A N 1
ATOM 1422 C CA . GLY A 1 177 ? -13.598 -13.936 4.336 1.00 85.94 177 GLY A CA 1
ATOM 1423 C C . GLY A 1 177 ? -15.124 -14.113 4.268 1.00 85.94 177 GLY A C 1
ATOM 1424 O O . GLY A 1 177 ? -15.844 -13.189 3.887 1.00 85.94 177 GLY A O 1
ATOM 1425 N N . ASP A 1 178 ? -15.651 -15.248 4.739 1.00 86.44 178 ASP A N 1
ATOM 1426 C CA . ASP A 1 178 ? -17.090 -15.552 4.726 1.00 86.44 178 ASP A CA 1
ATOM 1427 C C . ASP A 1 178 ? -17.961 -14.542 5.486 1.00 86.44 178 ASP A C 1
ATOM 1429 O O . ASP A 1 178 ? -19.109 -14.298 5.099 1.00 86.44 178 ASP A O 1
ATOM 1433 N N . MET A 1 179 ? -17.432 -13.939 6.556 1.00 87.50 179 MET A N 1
ATOM 1434 C CA . MET A 1 179 ? -18.160 -12.960 7.372 1.00 87.50 179 MET A CA 1
ATOM 1435 C C . MET A 1 179 ? -17.907 -11.504 6.953 1.00 87.50 179 MET A C 1
ATOM 1437 O O . MET A 1 179 ? -18.522 -10.598 7.516 1.00 87.50 179 MET A O 1
ATOM 1441 N N . LEU A 1 180 ? -17.036 -11.272 5.965 1.00 87.31 180 LEU A N 1
ATOM 1442 C CA . LEU A 1 180 ? -16.615 -9.945 5.499 1.00 87.31 180 LEU A CA 1
ATOM 1443 C C . LEU A 1 180 ? -17.358 -9.499 4.234 1.00 87.31 180 LEU A C 1
ATOM 1445 O O . LEU A 1 180 ? -16.845 -8.736 3.421 1.00 87.31 180 LEU A O 1
ATOM 1449 N N . ARG A 1 181 ? -18.600 -9.955 4.064 1.00 82.25 181 ARG A N 1
ATOM 1450 C CA . ARG A 1 181 ? -19.462 -9.489 2.975 1.00 82.25 181 ARG A CA 1
ATOM 1451 C C . ARG A 1 181 ? -19.965 -8.080 3.285 1.00 82.25 181 ARG A C 1
ATOM 1453 O O . ARG A 1 181 ? -20.481 -7.850 4.382 1.00 82.25 181 ARG A O 1
ATOM 1460 N N . ILE A 1 182 ? -19.779 -7.185 2.317 1.00 78.44 182 ILE A N 1
ATOM 1461 C CA . ILE A 1 182 ? -20.254 -5.795 2.318 1.00 78.44 182 ILE A CA 1
ATOM 1462 C C . ILE A 1 182 ? -21.648 -5.743 1.696 1.00 78.44 182 ILE A C 1
ATOM 1464 O O . ILE A 1 182 ? -21.838 -6.408 0.650 1.00 78.44 182 ILE A O 1
#

Foldseek 3Di:
DLVCCCVPFQVQDDSVLSVVLLVLCPVQCQDFPLGLPGNPQCPDVCPRSVRRVCCCLVPVLPVLPDPPPPPPDFADADERANDDDPDPVCSRGNCDPPVCCVCQVVVVPPAPLNVLVVQLVVQCVVPVASCPDDDDDDHAHGCVVANWHWYSHDRYDIDIDHPCPSVVSNVSCVVCVVSRGD

InterPro domains:
  IPR029058 Alpha/Beta hydrolase fold [G3DSA:3.40.50.1820] (1-182)
  IPR029058 Alpha/Beta hydrolase fold [SSF53474] (8-155)

Radius of gyration: 17.7 Å; chains: 1; bounding box: 40×40×46 Å

Organism: Ophiocordyceps sinensis (strain Co18 / CGMCC 3.14243) (NCBI:txid911162)

Secondary structure (DSSP, 8-state):
-HHHHHHHT-TTS-HHHHHHHHHTT-SHHHHSSSTT-TTTT-SSTTHHHHHHHHHIIIIITTT-S-TTTSTT----EE----S--S-TTHHHH-S-TTHHIIIIIS-SS--HHHHHHHHHHHHHHHHSSTTSSS-SS-----GGGTSEEEE--SSS--EEEES-TTHHHHHHHHHTGGG---

pLDDT: mean 82.08, std 17.7, range [34.78, 97.5]